Protein AF-A0A2R6CGW8-F1 (afdb_monomer)

Nearest PDB structures (foldseek):
  7r1g-assembly1_CCC  TM=9.148E-01  e=4.181E-07  Escherichia coli
  2gac-assembly1_C  TM=9.174E-01  e=1.122E-06  Elizabethkingia meningoseptica
  9gaf-assembly1_A  TM=8.232E-01  e=8.083E-06  Elizabethkingia meningoseptica
  4r4y-assembly1_B  TM=9.253E-01  e=1.463E-04  Elizabethkingia miricola
  4r4y-assembly1_A  TM=7.479E-01  e=1.462E-05  Elizabethkingia miricola

Radius of gyration: 12.86 Å; Cα contacts (8 Å, |Δi|>4): 211; chains: 1; bounding box: 31×30×32 Å

Sequence (106 aa):
MQVLVHGGAGSDPDEPKPRRRVLEADPRFNAGVGSAVQSDGGIRTDAGVMTPEATGAACSMPGVEAAVEVARTVATETPHVLVAGDRAVELAETRGVATGQDLWSD

Structure (mmCIF, N/CA/C/O backbone):
data_AF-A0A2R6CGW8-F1
#
_entry.id   AF-A0A2R6CGW8-F1
#
loop_
_atom_site.group_PDB
_atom_site.id
_atom_site.type_symbol
_atom_site.label_atom_id
_atom_site.label_alt_id
_atom_site.label_comp_id
_atom_site.label_asym_id
_atom_site.label_entity_id
_atom_site.label_seq_id
_atom_site.pdbx_PDB_ins_code
_atom_site.Cartn_x
_atom_site.Cartn_y
_atom_site.Cartn_z
_atom_site.occupancy
_atom_site.B_iso_or_equiv
_atom_site.auth_seq_id
_atom_site.auth_comp_id
_atom_site.auth_asym_id
_atom_site.auth_atom_id
_atom_site.pdbx_PDB_model_num
ATOM 1 N N . MET A 1 1 ? 4.527 -5.380 17.161 1.00 33.25 1 MET A N 1
ATOM 2 C CA . MET A 1 1 ? 4.638 -5.248 15.695 1.00 33.25 1 MET A CA 1
ATOM 3 C C . MET A 1 1 ? 4.551 -6.645 15.105 1.00 33.25 1 MET A C 1
ATOM 5 O O . MET A 1 1 ? 5.505 -7.402 15.210 1.00 33.25 1 MET A O 1
ATOM 9 N N . GLN A 1 2 ? 3.370 -7.035 14.629 1.00 28.23 2 GLN A N 1
ATOM 10 C CA . GLN A 1 2 ? 3.183 -8.278 13.880 1.00 28.23 2 GLN A CA 1
ATOM 11 C C . GLN A 1 2 ? 3.299 -7.894 12.404 1.00 28.23 2 GLN A C 1
ATOM 13 O O . GLN A 1 2 ? 2.382 -7.286 11.866 1.00 28.23 2 GLN A O 1
ATOM 18 N N . VAL A 1 3 ? 4.458 -8.141 11.793 1.00 34.38 3 VAL A N 1
ATOM 19 C CA . VAL A 1 3 ? 4.633 -7.980 10.343 1.00 34.38 3 VAL A CA 1
ATOM 20 C C . VAL A 1 3 ? 4.223 -9.304 9.716 1.00 34.38 3 VAL A C 1
ATOM 22 O O . VAL A 1 3 ? 4.912 -10.308 9.896 1.00 34.38 3 VAL A O 1
ATOM 25 N N . LEU A 1 4 ? 3.079 -9.327 9.037 1.00 38.41 4 LEU A N 1
ATOM 26 C CA . LEU A 1 4 ? 2.635 -10.481 8.263 1.00 38.41 4 LEU A CA 1
ATOM 27 C C . LEU A 1 4 ? 3.058 -10.270 6.808 1.00 38.41 4 LEU A C 1
ATOM 29 O O . LEU A 1 4 ? 2.517 -9.439 6.092 1.00 38.41 4 LEU A O 1
ATOM 33 N N . VAL A 1 5 ? 4.097 -11.004 6.405 1.00 44.50 5 VAL A N 1
ATOM 34 C CA . VAL A 1 5 ? 4.646 -10.990 5.046 1.00 44.50 5 VAL A CA 1
ATOM 35 C C . VAL A 1 5 ? 3.939 -12.076 4.235 1.00 44.50 5 VAL A C 1
ATOM 37 O O . VAL A 1 5 ? 4.209 -13.263 4.422 1.00 44.50 5 VAL A O 1
ATOM 40 N N . HIS A 1 6 ? 3.060 -11.700 3.305 1.00 45.97 6 HIS A N 1
ATOM 41 C CA . HIS A 1 6 ? 2.656 -12.607 2.229 1.00 45.97 6 HIS A CA 1
ATOM 42 C C . HIS A 1 6 ? 3.776 -12.641 1.175 1.00 45.97 6 HIS A C 1
ATOM 44 O O . HIS A 1 6 ? 3.802 -11.869 0.223 1.00 45.97 6 HIS A O 1
ATOM 50 N N . GLY A 1 7 ? 4.738 -13.543 1.364 1.00 46.03 7 GLY A N 1
ATOM 51 C CA . GLY A 1 7 ? 5.700 -13.906 0.329 1.00 46.03 7 GLY A CA 1
ATOM 52 C C . GLY A 1 7 ? 5.157 -15.075 -0.486 1.00 46.03 7 GLY A C 1
ATOM 53 O O . GLY A 1 7 ? 5.213 -16.218 -0.037 1.00 46.03 7 GLY A O 1
ATOM 54 N N . GLY A 1 8 ? 4.628 -14.815 -1.682 1.00 50.75 8 GLY A N 1
ATOM 55 C CA . GLY A 1 8 ? 4.404 -15.861 -2.679 1.00 50.75 8 GLY A CA 1
ATOM 56 C C . GLY A 1 8 ? 5.747 -16.358 -3.212 1.00 50.75 8 GLY A C 1
ATOM 57 O O . GLY A 1 8 ? 6.237 -15.853 -4.213 1.00 50.75 8 GLY A O 1
ATOM 58 N N . ALA A 1 9 ? 6.379 -17.311 -2.529 1.00 44.75 9 ALA A N 1
ATOM 59 C CA . ALA A 1 9 ? 7.591 -17.941 -3.037 1.00 44.75 9 ALA A CA 1
ATOM 60 C C . ALA A 1 9 ? 7.249 -18.831 -4.249 1.00 44.75 9 ALA A C 1
ATOM 62 O O . ALA A 1 9 ? 6.534 -19.821 -4.096 1.00 44.75 9 ALA A O 1
ATOM 63 N N . GLY A 1 10 ? 7.788 -18.504 -5.431 1.00 53.44 10 GLY A N 1
ATOM 64 C CA . GLY A 1 10 ? 8.061 -19.505 -6.474 1.00 53.44 10 GLY A CA 1
ATOM 65 C C . GLY A 1 10 ? 7.364 -19.386 -7.836 1.00 53.44 10 GLY A C 1
ATOM 66 O O . GLY A 1 10 ? 7.552 -20.291 -8.644 1.00 53.44 10 GLY A O 1
ATOM 67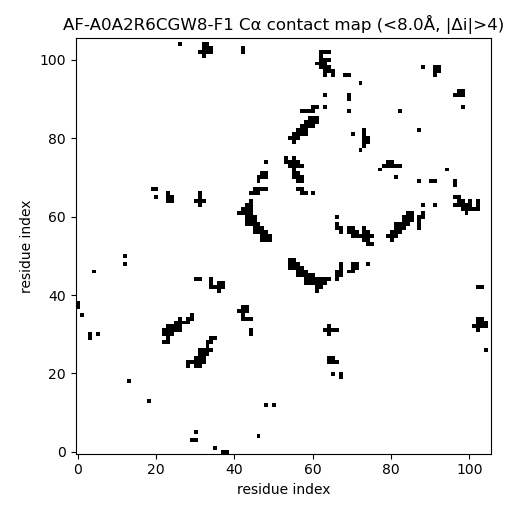 N N . SER A 1 11 ? 6.608 -18.328 -8.136 1.00 57.31 11 SER A N 1
ATOM 68 C CA . SER A 1 11 ? 6.048 -18.091 -9.482 1.00 57.31 11 SER A CA 1
ATOM 69 C C . SER A 1 11 ? 6.256 -16.647 -9.933 1.00 57.31 11 SER A C 1
ATOM 71 O O . SER A 1 11 ? 6.632 -15.801 -9.119 1.00 57.31 11 SER A O 1
ATOM 73 N N . ASP A 1 12 ? 6.038 -16.378 -11.226 1.00 61.97 12 ASP A N 1
ATOM 74 C CA . ASP A 1 12 ? 6.023 -15.010 -11.745 1.00 61.97 12 ASP A CA 1
ATOM 75 C C . ASP A 1 12 ? 5.111 -14.149 -10.845 1.00 61.97 12 ASP A C 1
ATOM 77 O O . ASP A 1 12 ? 4.003 -14.592 -10.515 1.00 61.97 12 ASP A O 1
ATOM 81 N N . PRO A 1 13 ? 5.569 -12.960 -10.414 1.00 60.50 13 PRO A N 1
ATOM 82 C CA . PRO A 1 13 ? 4.751 -11.910 -9.824 1.00 60.50 13 PRO A CA 1
ATOM 83 C C . PRO A 1 13 ? 3.292 -11.867 -10.286 1.00 60.50 13 PRO A C 1
ATOM 85 O O . PRO A 1 13 ? 2.372 -11.716 -9.478 1.00 60.50 13 PRO A O 1
ATOM 88 N N . ASP A 1 14 ? 3.095 -11.989 -11.590 1.00 62.75 14 ASP A N 1
ATOM 89 C CA . ASP A 1 14 ? 1.818 -11.787 -12.241 1.00 62.75 14 ASP A CA 1
ATOM 90 C C . ASP A 1 14 ? 1.024 -13.097 -12.392 1.00 62.75 14 ASP A C 1
ATOM 92 O O . ASP A 1 14 ? -0.085 -13.062 -12.926 1.00 62.75 14 ASP A O 1
ATOM 96 N N . GLU A 1 15 ? 1.518 -14.243 -11.900 1.00 60.28 15 GLU A N 1
ATOM 97 C CA . GLU A 1 15 ? 0.849 -15.541 -12.027 1.00 60.28 15 GLU A CA 1
ATOM 98 C C . GLU A 1 15 ? 0.327 -16.151 -10.707 1.00 60.28 15 GLU A C 1
ATOM 100 O O . GLU A 1 15 ? 1.075 -16.343 -9.741 1.00 60.28 15 GLU A O 1
ATOM 105 N N . PRO A 1 16 ? -0.956 -16.577 -10.684 1.00 60.31 16 PRO A N 1
ATOM 106 C CA . PRO A 1 16 ? -2.017 -16.254 -11.647 1.00 60.31 16 PRO A CA 1
ATOM 107 C C . PRO A 1 16 ? -2.496 -14.796 -11.496 1.00 60.31 16 PRO A C 1
ATOM 109 O O . PRO A 1 16 ? -2.663 -14.313 -10.376 1.00 60.31 16 PRO A O 1
ATOM 112 N N . LYS A 1 17 ? -2.817 -14.106 -12.601 1.00 55.31 17 LYS A N 1
ATOM 113 C CA . LYS A 1 17 ? -3.551 -12.823 -12.555 1.00 55.31 17 LYS A CA 1
ATOM 114 C C . LYS A 1 17 ? -4.956 -13.105 -11.991 1.00 55.31 17 LYS A C 1
ATOM 116 O O . LYS A 1 17 ? -5.604 -13.989 -12.552 1.00 55.31 17 LYS A O 1
ATOM 121 N N . PRO A 1 18 ? -5.487 -12.434 -10.943 1.00 63.97 18 PRO A N 1
ATOM 122 C CA . PRO A 1 18 ? -4.992 -11.314 -10.138 1.00 63.97 18 PRO A CA 1
ATOM 123 C C . PRO A 1 18 ? -4.744 -11.726 -8.665 1.00 63.97 18 PRO A C 1
ATOM 125 O O . PRO A 1 18 ? -5.257 -11.097 -7.741 1.00 63.97 18 PRO A O 1
ATOM 128 N N . ARG A 1 19 ? -3.999 -12.814 -8.420 1.00 68.81 19 ARG A N 1
ATOM 129 C CA . ARG A 1 19 ? -3.868 -13.469 -7.100 1.00 68.81 19 ARG A CA 1
ATOM 130 C C . ARG A 1 19 ? -3.553 -12.510 -5.957 1.00 68.81 19 ARG A C 1
ATOM 132 O O . ARG A 1 19 ? -4.098 -12.674 -4.874 1.00 68.81 19 ARG A O 1
ATOM 139 N N . ARG A 1 20 ? -2.686 -11.528 -6.192 1.00 73.38 20 ARG A N 1
ATOM 140 C CA . ARG A 1 20 ? -2.270 -10.562 -5.168 1.00 73.38 20 ARG A CA 1
ATOM 141 C C . ARG A 1 20 ? -3.441 -9.706 -4.694 1.00 73.38 20 ARG A C 1
ATOM 143 O O . ARG A 1 20 ? -3.727 -9.672 -3.507 1.00 73.38 20 ARG A O 1
ATOM 150 N N . ARG A 1 21 ? -4.198 -9.162 -5.649 1.00 81.19 21 ARG A N 1
ATOM 151 C CA . ARG A 1 21 ? -5.411 -8.389 -5.384 1.00 81.19 21 ARG A CA 1
ATOM 152 C C . ARG A 1 21 ? -6.507 -9.225 -4.726 1.00 81.1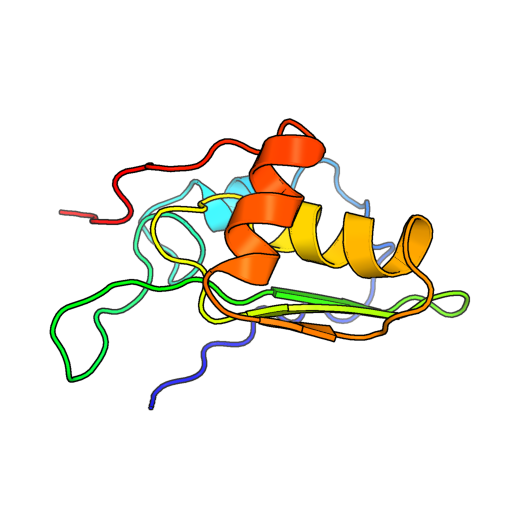9 21 ARG A C 1
ATOM 154 O O . ARG A 1 21 ? -7.256 -8.706 -3.917 1.00 81.19 21 ARG A O 1
ATOM 161 N N . VAL A 1 22 ? -6.592 -10.520 -5.044 1.00 85.56 22 VAL A N 1
ATOM 162 C CA . VAL A 1 22 ? -7.532 -11.434 -4.369 1.00 85.56 22 VAL A CA 1
ATOM 163 C C . VAL A 1 22 ? -7.211 -11.557 -2.881 1.00 85.56 22 VAL A C 1
ATOM 165 O O . VAL A 1 22 ? -8.133 -11.603 -2.081 1.00 85.56 22 VAL A O 1
ATOM 168 N N . LEU A 1 23 ? -5.929 -11.611 -2.511 1.00 88.38 23 LEU A N 1
ATOM 169 C CA . LEU A 1 23 ? -5.529 -11.714 -1.107 1.00 88.38 23 LEU A CA 1
ATOM 170 C C . LEU A 1 23 ? -5.692 -10.388 -0.357 1.00 88.38 23 LEU A C 1
ATOM 172 O O . LEU A 1 23 ? -6.083 -10.421 0.798 1.00 88.38 23 LEU A O 1
ATOM 176 N N . GLU A 1 24 ? -5.412 -9.253 -1.003 1.00 91.38 24 GLU A N 1
ATOM 177 C CA . GLU A 1 24 ? -5.568 -7.918 -0.400 1.00 91.38 24 GLU A CA 1
ATOM 178 C C . GLU A 1 24 ? -7.036 -7.473 -0.266 1.00 91.38 24 GLU A C 1
ATOM 180 O O . GLU A 1 24 ? -7.358 -6.663 0.596 1.00 91.38 24 GLU A O 1
ATOM 185 N N . ALA A 1 25 ? -7.933 -7.988 -1.110 1.00 91.94 25 ALA A N 1
ATOM 186 C CA . ALA A 1 25 ? -9.358 -7.653 -1.067 1.00 91.94 25 ALA A CA 1
ATOM 187 C C . ALA A 1 25 ? -10.198 -8.629 -0.222 1.00 91.94 25 ALA A C 1
ATOM 189 O O . ALA A 1 25 ? -11.382 -8.383 0.009 1.00 91.94 25 ALA A O 1
ATOM 190 N N . ASP A 1 26 ? -9.639 -9.771 0.185 1.00 91.88 26 ASP A N 1
ATOM 191 C CA . ASP A 1 26 ? -10.365 -10.788 0.942 1.00 91.88 26 ASP A CA 1
ATOM 192 C C . ASP A 1 26 ? -10.113 -10.611 2.450 1.00 91.88 26 ASP A C 1
ATOM 194 O O . ASP A 1 26 ? -9.024 -10.947 2.923 1.00 91.88 26 ASP A O 1
ATOM 198 N N . PRO A 1 27 ? -11.125 -10.167 3.226 1.00 93.50 27 PRO A N 1
ATOM 199 C CA . PRO A 1 27 ? -10.978 -9.791 4.637 1.00 93.50 27 PRO A CA 1
ATOM 200 C C . PRO A 1 27 ? -10.546 -10.943 5.551 1.00 93.50 27 PRO A C 1
ATOM 202 O O . PRO A 1 27 ? -10.230 -10.737 6.720 1.00 93.50 27 PRO A O 1
ATOM 205 N N . ARG A 1 28 ? -10.545 -12.184 5.050 1.00 92.00 28 ARG A N 1
ATOM 206 C CA . ARG A 1 28 ? -10.052 -13.351 5.792 1.00 92.00 28 ARG A CA 1
ATOM 207 C C . ARG A 1 28 ? -8.530 -13.364 5.919 1.00 92.00 28 ARG A C 1
ATOM 209 O O . ARG A 1 28 ? -8.003 -14.147 6.714 1.00 92.00 28 ARG A O 1
ATOM 216 N N . PHE A 1 29 ? -7.823 -12.565 5.123 1.00 90.69 29 PHE A N 1
ATOM 217 C CA . PHE A 1 29 ? -6.373 -12.451 5.168 1.00 90.69 29 PHE A CA 1
ATOM 218 C C . PHE A 1 29 ? -5.944 -11.156 5.849 1.00 90.69 29 PHE A C 1
ATOM 220 O O . PHE A 1 29 ? -6.596 -10.126 5.762 1.00 90.69 29 PHE A O 1
ATOM 227 N N . ASN A 1 30 ? -4.781 -11.200 6.498 1.00 92.50 30 ASN A N 1
ATOM 228 C CA . ASN A 1 30 ? -4.136 -9.996 7.007 1.00 92.50 30 ASN A CA 1
ATOM 229 C C . ASN A 1 30 ? -3.305 -9.337 5.893 1.00 92.50 30 ASN A C 1
ATOM 231 O O . ASN A 1 30 ? -2.074 -9.411 5.906 1.00 92.50 30 ASN A O 1
ATOM 235 N N . ALA A 1 31 ? -3.987 -8.761 4.909 1.00 91.50 31 ALA A N 1
ATOM 236 C CA . ALA A 1 31 ? -3.419 -7.960 3.829 1.00 91.50 31 ALA A CA 1
ATOM 237 C C . ALA A 1 31 ? -4.525 -7.070 3.252 1.00 91.50 31 ALA A C 1
ATOM 239 O O . ALA A 1 31 ? -5.626 -7.561 3.054 1.00 91.50 31 ALA A O 1
ATOM 240 N N . GLY A 1 32 ? -4.240 -5.800 2.953 1.00 93.75 32 GLY A N 1
ATOM 241 C CA . GLY A 1 32 ? -5.264 -4.875 2.460 1.00 93.75 32 GLY A CA 1
ATOM 242 C C . GLY A 1 32 ? -6.423 -4.718 3.455 1.00 93.75 32 GLY A C 1
ATOM 243 O O . GLY A 1 32 ? -6.210 -4.274 4.586 1.00 93.75 32 GLY A O 1
ATOM 244 N N . VAL A 1 33 ? -7.641 -5.070 3.042 1.00 94.44 33 VAL A N 1
ATOM 245 C CA . VAL A 1 33 ? -8.809 -5.142 3.938 1.00 94.44 33 VAL A CA 1
ATOM 246 C C . VAL A 1 33 ? -8.673 -6.356 4.863 1.00 94.44 33 VAL A C 1
ATOM 248 O O . VAL A 1 33 ? -8.346 -7.449 4.418 1.00 94.44 33 VAL A O 1
ATOM 251 N N . GLY A 1 34 ? -8.942 -6.182 6.160 1.00 93.12 34 GLY A N 1
ATOM 252 C CA . GLY A 1 34 ? -8.703 -7.216 7.178 1.00 93.12 34 GLY A CA 1
ATOM 253 C C . GLY A 1 34 ? -7.276 -7.201 7.735 1.00 93.12 34 GLY A C 1
ATOM 254 O O . GLY A 1 34 ? -6.890 -8.068 8.527 1.00 93.12 34 GLY A O 1
ATOM 255 N N . SER A 1 35 ? -6.472 -6.197 7.360 1.00 94.81 35 SER A N 1
ATOM 256 C CA . SER A 1 35 ? -5.152 -6.008 7.945 1.00 94.81 35 SER A CA 1
ATOM 257 C C . SER A 1 35 ? -5.211 -5.759 9.456 1.00 94.81 35 SER A C 1
ATOM 259 O O . SER A 1 35 ? -6.098 -5.088 9.980 1.00 94.81 35 SER A O 1
ATOM 261 N N . ALA A 1 36 ? -4.226 -6.295 10.176 1.00 94.31 36 ALA A N 1
ATOM 262 C CA . ALA A 1 36 ? -4.193 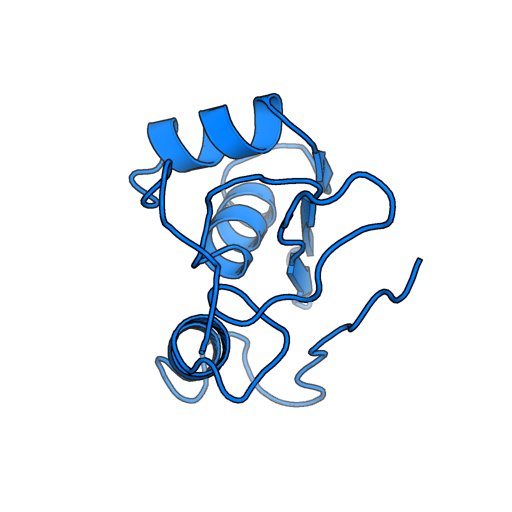-6.220 11.628 1.00 94.31 36 ALA A CA 1
ATOM 263 C C . ALA A 1 36 ? -4.065 -4.779 12.139 1.00 94.31 36 ALA A C 1
ATOM 265 O O . ALA A 1 36 ? -3.232 -3.993 11.681 1.00 94.31 36 ALA A O 1
ATOM 266 N N . VAL A 1 37 ? -4.831 -4.492 13.187 1.00 95.44 37 VAL A N 1
ATOM 267 C CA . VAL A 1 37 ? -4.784 -3.228 13.919 1.00 95.44 37 VAL A CA 1
ATOM 268 C C . VAL A 1 37 ? -3.451 -3.098 14.655 1.00 95.44 37 VAL A C 1
ATOM 270 O O . VAL A 1 37 ? -3.004 -4.005 15.365 1.00 95.44 37 VAL A O 1
ATOM 273 N N . GLN A 1 38 ? -2.802 -1.953 14.492 1.00 94.56 38 GLN A N 1
ATOM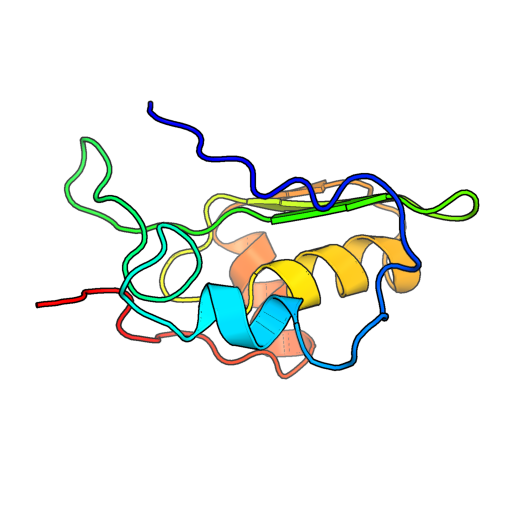 274 C CA . GLN A 1 38 ? -1.528 -1.638 15.125 1.00 94.56 38 GLN A CA 1
ATOM 275 C C . GLN A 1 38 ? -1.741 -1.079 16.540 1.00 94.56 38 GLN A C 1
ATOM 277 O O . GLN A 1 38 ? -2.857 -0.804 16.969 1.00 94.56 38 GLN A O 1
ATOM 282 N N . SER A 1 39 ? -0.661 -0.934 17.314 1.00 95.19 39 SER A N 1
ATOM 283 C CA . SER A 1 39 ? -0.739 -0.552 18.737 1.00 95.19 39 SER A CA 1
ATOM 284 C C . SER A 1 39 ? -1.348 0.829 18.996 1.00 95.19 39 SER A C 1
ATOM 286 O O . SER A 1 39 ? -1.744 1.118 20.119 1.00 95.19 39 SER A O 1
ATOM 288 N N . ASP A 1 40 ? -1.385 1.682 17.978 1.00 94.94 40 ASP A N 1
ATOM 289 C CA . ASP A 1 40 ? -2.001 3.007 17.986 1.00 94.94 40 ASP A CA 1
ATOM 290 C C . ASP A 1 40 ? -3.461 2.999 17.497 1.00 94.94 40 ASP A C 1
ATOM 292 O O . ASP A 1 40 ? -4.063 4.058 17.354 1.00 94.94 40 ASP A O 1
ATOM 296 N N . GLY A 1 41 ? -4.040 1.820 17.247 1.00 95.00 41 GLY A N 1
ATOM 297 C CA . GLY A 1 41 ? -5.423 1.660 16.793 1.00 95.00 41 GLY A CA 1
ATOM 298 C C . GLY A 1 41 ? -5.628 1.873 15.291 1.00 95.00 41 GLY A C 1
ATOM 299 O O . GLY A 1 41 ? -6.753 1.746 14.818 1.00 95.00 41 GLY A O 1
ATOM 300 N N . GLY A 1 42 ? -4.569 2.185 14.538 1.00 94.38 42 GLY A N 1
ATOM 301 C CA . GLY A 1 42 ? -4.627 2.351 13.087 1.00 94.38 42 GLY A CA 1
ATOM 302 C C . GLY A 1 42 ? -4.364 1.052 12.326 1.00 94.38 42 GLY A C 1
ATOM 303 O O . GLY A 1 42 ? -3.694 0.150 12.829 1.00 94.38 42 GLY A O 1
ATOM 304 N N . ILE A 1 43 ? -4.847 0.988 11.086 1.00 96.50 43 ILE A N 1
ATOM 305 C CA . ILE A 1 43 ? -4.462 -0.035 10.109 1.00 96.50 43 ILE A CA 1
ATOM 306 C C . ILE A 1 43 ? -3.597 0.645 9.048 1.00 96.50 43 ILE A C 1
ATOM 308 O O . ILE A 1 43 ? -3.984 1.669 8.479 1.00 96.50 43 ILE A O 1
ATOM 312 N N . ARG A 1 44 ? -2.415 0.083 8.793 1.00 97.25 44 ARG A N 1
ATOM 313 C CA . ARG A 1 44 ? -1.528 0.491 7.701 1.00 97.25 44 ARG A CA 1
ATOM 314 C C . ARG A 1 44 ? -1.045 -0.747 6.967 1.00 97.25 44 ARG A C 1
ATOM 316 O O . ARG A 1 44 ? -0.719 -1.749 7.604 1.00 97.25 44 ARG A O 1
ATOM 323 N N . THR A 1 45 ? -0.987 -0.652 5.648 1.00 96.56 45 THR A N 1
ATOM 324 C CA . THR A 1 45 ? -0.582 -1.751 4.778 1.00 96.56 45 THR A CA 1
ATOM 325 C C . THR A 1 45 ? 0.863 -1.600 4.326 1.00 96.56 45 THR A C 1
ATOM 327 O O . THR A 1 45 ? 1.380 -0.490 4.146 1.00 96.56 45 THR A O 1
ATOM 330 N N . ASP A 1 46 ? 1.495 -2.757 4.145 1.00 96.19 46 ASP A N 1
ATOM 331 C CA . ASP A 1 46 ? 2.861 -2.916 3.670 1.00 96.19 46 ASP A CA 1
ATOM 332 C C . ASP A 1 46 ? 2.867 -3.960 2.551 1.00 96.19 46 ASP A C 1
ATOM 334 O O . ASP A 1 46 ? 2.206 -4.995 2.658 1.00 96.19 46 ASP A O 1
ATOM 338 N N . ALA A 1 47 ? 3.654 -3.733 1.504 1.00 94.06 47 ALA A N 1
ATOM 339 C CA . ALA A 1 47 ? 3.911 -4.738 0.482 1.00 94.06 47 ALA A CA 1
ATOM 340 C C . ALA A 1 47 ? 5.305 -4.588 -0.126 1.00 94.06 47 ALA A C 1
ATOM 342 O O . ALA A 1 47 ? 5.904 -3.511 -0.136 1.00 94.06 47 ALA A O 1
ATOM 343 N N . GLY A 1 48 ? 5.808 -5.693 -0.673 1.00 92.88 48 GLY A N 1
ATOM 344 C CA . GLY A 1 48 ? 7.061 -5.744 -1.410 1.00 92.88 48 GLY A CA 1
ATOM 345 C C . GLY A 1 48 ? 6.960 -6.690 -2.599 1.00 92.88 48 GLY A C 1
ATOM 346 O O . GLY A 1 48 ? 6.289 -7.720 -2.535 1.00 92.88 48 GLY A O 1
ATOM 347 N N . VAL A 1 49 ? 7.651 -6.344 -3.680 1.00 88.06 49 VAL A N 1
ATOM 348 C CA . VAL A 1 49 ? 7.828 -7.180 -4.866 1.00 88.06 49 VAL A CA 1
ATOM 349 C C . VAL A 1 49 ? 9.315 -7.326 -5.162 1.00 88.06 49 VAL A C 1
ATOM 351 O O . VAL A 1 49 ? 10.090 -6.379 -5.024 1.00 88.06 49 VAL A O 1
ATOM 354 N N . MET A 1 50 ? 9.714 -8.525 -5.570 1.00 88.44 50 MET A N 1
ATOM 355 C CA . MET A 1 50 ? 11.082 -8.842 -5.958 1.00 88.44 50 MET A CA 1
ATOM 356 C C . MET A 1 50 ? 11.034 -9.743 -7.187 1.00 88.44 50 MET A C 1
ATOM 358 O O . MET A 1 50 ? 10.394 -10.794 -7.164 1.00 88.44 50 MET A O 1
ATOM 362 N N . THR A 1 51 ? 11.696 -9.314 -8.253 1.00 82.75 51 THR A N 1
ATOM 363 C CA . THR A 1 51 ? 11.944 -10.083 -9.476 1.00 82.75 51 THR A CA 1
ATOM 364 C C . THR A 1 51 ? 13.457 -10.142 -9.710 1.00 82.75 51 THR A C 1
ATOM 366 O O . THR A 1 51 ? 14.205 -9.435 -9.028 1.00 82.75 51 THR A O 1
ATOM 369 N N . PRO A 1 52 ? 13.950 -10.969 -10.647 1.00 84.62 52 PRO A N 1
ATOM 370 C CA . PRO A 1 52 ? 15.364 -10.936 -11.021 1.00 84.62 52 PRO A CA 1
ATOM 371 C C . PRO A 1 52 ? 15.840 -9.558 -11.523 1.00 84.62 52 PRO A C 1
ATOM 373 O O . PRO A 1 52 ? 17.015 -9.230 -11.381 1.00 84.62 52 PRO A O 1
ATOM 376 N N . GLU A 1 53 ? 14.942 -8.752 -12.094 1.00 88.06 53 GLU A N 1
ATOM 377 C CA . GLU A 1 53 ? 15.241 -7.459 -12.719 1.00 88.06 53 GLU A CA 1
ATOM 378 C C . GLU A 1 53 ? 15.027 -6.259 -11.788 1.00 88.06 53 GLU A C 1
ATOM 380 O O . GLU A 1 53 ? 15.713 -5.248 -11.943 1.00 88.06 53 GLU A O 1
ATOM 385 N N . ALA A 1 54 ? 14.074 -6.330 -10.851 1.00 89.69 54 ALA A N 1
ATOM 386 C CA . ALA A 1 54 ? 13.677 -5.182 -10.038 1.00 89.69 54 ALA A CA 1
ATOM 387 C C . ALA A 1 54 ? 13.204 -5.566 -8.629 1.00 89.69 54 ALA A C 1
ATOM 389 O O . ALA A 1 54 ? 12.753 -6.678 -8.356 1.00 89.69 54 ALA A O 1
ATOM 390 N N . THR A 1 55 ? 13.281 -4.613 -7.703 1.00 94.38 55 THR A N 1
ATOM 391 C CA . THR A 1 55 ? 12.726 -4.735 -6.350 1.00 94.38 55 THR A CA 1
ATOM 392 C C . THR A 1 55 ? 12.053 -3.427 -5.970 1.00 94.38 55 THR A C 1
ATOM 394 O O . THR A 1 55 ? 12.594 -2.358 -6.245 1.00 94.38 55 THR A O 1
ATOM 397 N N . GLY A 1 56 ? 10.894 -3.511 -5.324 1.00 96.19 56 GLY A N 1
ATOM 398 C CA . GLY A 1 56 ? 10.163 -2.346 -4.837 1.00 96.19 56 GLY A CA 1
ATOM 399 C C . GLY A 1 56 ? 9.309 -2.678 -3.626 1.00 96.19 56 GLY A C 1
ATOM 400 O O . GLY A 1 56 ? 8.834 -3.803 -3.476 1.00 96.19 56 GLY A O 1
ATOM 401 N N . ALA A 1 57 ? 9.128 -1.700 -2.750 1.00 97.25 57 ALA A N 1
ATOM 402 C CA . ALA A 1 57 ? 8.363 -1.831 -1.524 1.00 97.25 57 ALA A CA 1
ATOM 403 C C . ALA A 1 57 ? 7.661 -0.519 -1.168 1.00 97.25 57 ALA A C 1
ATOM 405 O O . ALA A 1 57 ? 8.179 0.575 -1.401 1.00 97.25 57 ALA A O 1
ATOM 406 N N . ALA A 1 58 ? 6.491 -0.645 -0.558 1.00 97.62 58 ALA A N 1
ATOM 407 C CA . ALA A 1 58 ? 5.734 0.462 -0.002 1.00 97.62 58 ALA A CA 1
ATOM 408 C C . ALA A 1 58 ? 5.224 0.057 1.383 1.00 97.62 58 ALA A C 1
ATOM 410 O O . ALA A 1 58 ? 4.756 -1.070 1.552 1.00 97.62 58 ALA A O 1
ATOM 411 N N . CYS A 1 59 ? 5.350 0.929 2.382 1.00 97.56 59 CYS A N 1
ATOM 412 C CA . CYS A 1 59 ? 4.966 0.591 3.752 1.00 97.56 59 CYS A CA 1
ATOM 413 C C . CYS A 1 59 ? 4.344 1.752 4.528 1.00 97.56 59 CYS A C 1
ATOM 415 O O . CYS A 1 59 ? 4.4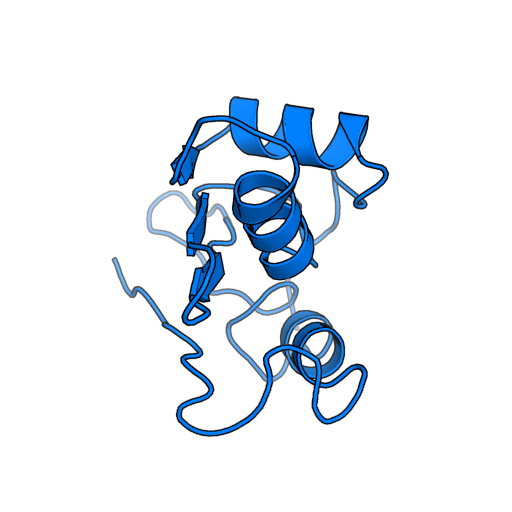54 2.919 4.157 1.00 97.56 59 CYS A O 1
ATOM 417 N N . SER A 1 60 ? 3.710 1.424 5.650 1.00 97.25 60 SER A N 1
ATOM 418 C CA . SER A 1 60 ? 3.033 2.344 6.559 1.00 97.25 60 SER A CA 1
ATOM 419 C C . SER A 1 60 ? 1.954 3.182 5.869 1.00 97.25 60 SER A C 1
ATOM 421 O O . SER A 1 60 ? 1.790 4.352 6.202 1.00 97.25 60 SER A O 1
ATOM 423 N N . MET A 1 61 ? 1.217 2.591 4.923 1.00 97.88 61 MET A N 1
ATOM 424 C CA . MET A 1 61 ? 0.182 3.282 4.151 1.00 97.88 61 MET A CA 1
ATOM 425 C C . MET A 1 61 ? -1.203 3.130 4.800 1.00 97.88 61 MET A C 1
ATOM 427 O O . MET A 1 61 ? -1.788 2.047 4.730 1.00 97.88 61 MET A O 1
ATOM 431 N N . PRO A 1 62 ? -1.766 4.169 5.439 1.00 97.31 62 PRO A N 1
ATOM 432 C CA . PRO A 1 62 ? -3.167 4.142 5.845 1.00 97.31 62 PRO A CA 1
ATOM 433 C C . PRO A 1 62 ? -4.097 4.200 4.624 1.00 97.31 62 PRO A C 1
ATOM 435 O O . PRO A 1 62 ? -3.850 4.943 3.677 1.00 97.31 62 PRO A O 1
ATOM 438 N N . GLY A 1 63 ? -5.194 3.441 4.665 1.00 97.38 63 GLY A N 1
ATOM 439 C CA . GLY A 1 63 ? -6.276 3.527 3.676 1.00 97.38 63 GLY A CA 1
ATOM 440 C C . GLY A 1 63 ? -5.914 3.094 2.251 1.00 97.38 63 GLY A C 1
ATOM 441 O O . GLY A 1 63 ? -6.608 3.486 1.315 1.00 97.38 63 GLY A O 1
ATOM 442 N N . VAL A 1 64 ? -4.845 2.313 2.070 1.00 97.81 64 VAL A N 1
ATOM 443 C CA . VAL A 1 64 ? -4.441 1.738 0.777 1.00 97.81 64 VAL A CA 1
ATOM 444 C C . VAL A 1 64 ? -4.646 0.225 0.819 1.00 97.81 64 VAL A C 1
ATOM 446 O O . VAL A 1 64 ? -3.880 -0.478 1.471 1.00 97.81 64 VAL A O 1
ATOM 449 N N . GLU A 1 65 ? -5.666 -0.283 0.125 1.00 96.12 65 GLU A N 1
ATOM 450 C CA . GLU A 1 65 ? -5.941 -1.730 0.040 1.00 96.12 65 GLU A CA 1
ATOM 451 C C . GLU A 1 65 ? -4.878 -2.447 -0.807 1.00 96.12 65 GLU A C 1
ATOM 453 O O . GLU A 1 65 ? -4.235 -3.389 -0.351 1.00 96.12 65 GLU A O 1
ATOM 458 N N . ALA A 1 66 ? -4.663 -1.963 -2.035 1.00 94.75 66 ALA A N 1
ATOM 459 C CA . ALA A 1 66 ? -3.816 -2.607 -3.037 1.00 94.75 66 ALA A CA 1
ATOM 460 C C . ALA A 1 66 ? -2.330 -2.232 -2.876 1.00 94.75 66 ALA A C 1
ATOM 462 O O . ALA A 1 66 ? -1.712 -1.639 -3.768 1.00 94.75 66 ALA A O 1
ATOM 463 N N . ALA A 1 67 ? -1.753 -2.530 -1.711 1.00 95.38 67 ALA A N 1
ATOM 464 C CA . ALA A 1 67 ? -0.386 -2.151 -1.355 1.00 95.38 67 ALA A CA 1
ATOM 465 C C . ALA A 1 67 ? 0.666 -2.703 -2.337 1.00 95.38 67 ALA A C 1
ATOM 467 O O . ALA A 1 67 ? 1.654 -2.023 -2.639 1.00 95.38 67 ALA A O 1
ATOM 468 N N . VAL A 1 68 ? 0.454 -3.901 -2.889 1.00 92.88 68 VAL A N 1
ATOM 469 C CA . VAL A 1 68 ? 1.361 -4.533 -3.860 1.00 92.88 68 VAL A CA 1
ATOM 470 C C . VAL A 1 68 ? 1.489 -3.742 -5.164 1.00 92.88 68 VAL A C 1
ATOM 472 O O . VAL A 1 68 ? 2.565 -3.731 -5.764 1.00 92.88 68 VAL A O 1
ATOM 475 N N . GLU A 1 69 ? 0.438 -3.037 -5.590 1.00 93.06 69 GLU A N 1
ATOM 476 C CA . GLU A 1 69 ? 0.467 -2.195 -6.793 1.00 93.06 69 GLU A CA 1
ATOM 477 C C . GLU A 1 69 ? 1.340 -0.955 -6.566 1.00 93.06 69 GLU A C 1
ATOM 479 O O . GLU A 1 69 ? 2.089 -0.528 -7.453 1.00 93.06 69 GLU A O 1
ATOM 484 N N . VAL A 1 70 ? 1.338 -0.425 -5.338 1.00 96.38 70 VAL A N 1
ATOM 485 C CA . VAL A 1 70 ? 2.250 0.655 -4.942 1.00 96.38 70 VAL A CA 1
ATOM 486 C C . VAL A 1 70 ? 3.691 0.143 -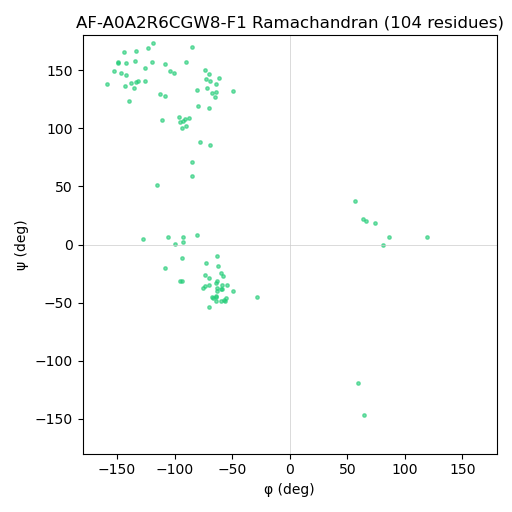4.914 1.00 96.38 70 VAL A C 1
ATOM 488 O O . VAL A 1 70 ? 4.578 0.774 -5.486 1.00 96.38 70 VAL A O 1
ATOM 491 N N . ALA A 1 71 ? 3.940 -1.038 -4.343 1.00 95.50 71 ALA A N 1
ATOM 492 C CA . ALA A 1 71 ? 5.270 -1.655 -4.346 1.00 95.50 71 ALA A CA 1
ATOM 493 C C . ALA A 1 71 ? 5.796 -1.918 -5.773 1.00 95.50 71 ALA A C 1
ATOM 495 O O . ALA A 1 71 ? 6.976 -1.698 -6.054 1.00 95.50 71 ALA A O 1
ATOM 496 N N . ARG A 1 72 ? 4.919 -2.331 -6.698 1.00 92.44 72 ARG A N 1
ATOM 497 C CA . ARG A 1 72 ? 5.244 -2.503 -8.123 1.00 92.44 72 ARG A CA 1
ATOM 498 C C . ARG A 1 72 ? 5.614 -1.180 -8.781 1.00 92.44 72 ARG A C 1
ATOM 500 O O . ARG A 1 72 ? 6.639 -1.115 -9.450 1.00 92.44 72 ARG A O 1
ATOM 507 N N . THR A 1 73 ? 4.840 -0.129 -8.525 1.00 95.62 73 THR A N 1
ATOM 508 C CA . THR A 1 73 ? 5.154 1.230 -8.989 1.00 95.62 73 THR A CA 1
ATOM 509 C C . THR A 1 73 ? 6.549 1.655 -8.531 1.00 95.62 73 THR A C 1
ATOM 511 O O . THR A 1 73 ? 7.331 2.163 -9.332 1.00 95.62 73 THR A O 1
ATOM 514 N N . VAL A 1 74 ? 6.894 1.422 -7.261 1.00 97.25 74 VAL A N 1
ATOM 515 C CA . VAL A 1 74 ? 8.226 1.745 -6.728 1.00 97.25 74 VAL A CA 1
ATOM 516 C C . VAL A 1 74 ? 9.312 1.034 -7.534 1.00 97.25 74 VAL A C 1
ATOM 518 O O . VAL A 1 74 ? 10.248 1.692 -7.982 1.00 97.25 74 VAL A O 1
ATOM 521 N N . ALA A 1 75 ? 9.136 -0.267 -7.788 1.00 95.50 75 ALA A N 1
ATOM 522 C CA . ALA A 1 75 ? 10.098 -1.090 -8.521 1.00 95.50 75 ALA A CA 1
ATOM 523 C C . ALA A 1 75 ? 10.308 -0.647 -9.979 1.00 95.50 75 ALA A C 1
ATOM 525 O O . ALA A 1 75 ? 11.418 -0.766 -10.494 1.00 95.50 75 ALA A O 1
ATOM 526 N N . THR A 1 76 ? 9.251 -0.197 -10.667 1.00 95.06 76 THR A N 1
ATOM 527 C CA . THR A 1 76 ? 9.279 0.003 -12.129 1.00 95.06 76 THR A CA 1
ATOM 528 C C . THR A 1 76 ? 9.295 1.459 -12.573 1.00 95.06 76 THR A C 1
ATOM 530 O O . THR A 1 76 ? 9.658 1.739 -13.713 1.00 95.06 76 THR A O 1
ATOM 533 N N . GLU A 1 77 ? 8.889 2.392 -11.715 1.00 95.38 77 GLU A N 1
ATOM 534 C CA . GLU A 1 77 ? 8.655 3.793 -12.096 1.00 95.38 77 GLU A CA 1
ATOM 535 C C . GLU A 1 77 ? 9.395 4.802 -11.215 1.00 95.38 77 GLU A C 1
ATOM 537 O O . GLU A 1 77 ? 9.210 6.013 -11.364 1.00 95.38 77 GLU A O 1
ATOM 542 N N . THR A 1 78 ? 10.233 4.336 -10.289 1.00 95.44 78 THR A N 1
ATOM 543 C CA . THR A 1 78 ? 11.004 5.206 -9.398 1.00 95.44 78 THR A CA 1
ATOM 544 C C . THR A 1 78 ? 12.464 4.755 -9.316 1.00 95.44 78 THR A C 1
ATOM 546 O O . THR A 1 78 ? 12.763 3.590 -9.564 1.00 95.44 78 THR A O 1
ATOM 549 N N . PRO A 1 79 ? 13.403 5.644 -8.943 1.00 96.06 79 PRO A N 1
ATOM 550 C CA . PRO A 1 79 ? 14.788 5.260 -8.670 1.00 96.06 79 PRO A CA 1
ATOM 551 C C . PRO A 1 79 ? 14.977 4.659 -7.262 1.00 96.06 79 PRO A C 1
ATOM 553 O O . PRO A 1 79 ? 16.111 4.506 -6.806 1.00 96.06 79 PRO A O 1
ATOM 556 N N . HIS A 1 80 ? 13.892 4.394 -6.530 1.00 97.12 80 HIS A N 1
ATOM 557 C CA . HIS A 1 80 ? 13.916 3.963 -5.136 1.00 97.12 80 HIS A CA 1
ATOM 558 C C . HIS A 1 80 ? 13.527 2.491 -5.004 1.00 97.12 80 HIS A C 1
ATOM 560 O O . HIS A 1 80 ? 12.799 1.950 -5.824 1.00 97.12 80 HIS A O 1
ATOM 566 N N . VAL A 1 81 ? 13.985 1.856 -3.923 1.00 98.00 81 VAL A N 1
ATOM 567 C CA . VAL A 1 81 ? 13.579 0.485 -3.567 1.00 98.00 81 VAL A CA 1
ATOM 568 C C . VAL A 1 81 ? 12.405 0.489 -2.592 1.00 98.00 81 VAL A C 1
ATOM 570 O O . VAL A 1 81 ? 11.590 -0.423 -2.615 1.00 98.00 81 VAL A O 1
ATOM 573 N N . LEU A 1 82 ? 12.300 1.496 -1.724 1.00 98.25 82 LEU A N 1
ATOM 574 C CA . LEU A 1 82 ? 11.258 1.567 -0.705 1.00 98.25 82 LEU A CA 1
ATOM 575 C C . LEU A 1 82 ? 10.787 3.006 -0.507 1.00 98.25 82 LEU A C 1
ATOM 577 O O . LEU A 1 82 ? 11.608 3.917 -0.393 1.00 98.25 82 LEU A O 1
ATOM 581 N N . VAL A 1 83 ? 9.472 3.183 -0.401 1.00 98.19 83 VAL A N 1
ATOM 582 C CA . VAL A 1 83 ? 8.814 4.423 0.044 1.00 98.19 83 VAL A CA 1
ATOM 583 C C . VAL A 1 83 ? 7.878 4.118 1.214 1.00 98.19 83 VAL A C 1
ATOM 585 O O . VAL A 1 83 ? 7.384 3.000 1.337 1.00 98.19 83 VAL A O 1
ATOM 588 N N . ALA A 1 84 ? 7.645 5.091 2.096 1.00 98.12 84 ALA A N 1
ATOM 589 C CA . ALA A 1 84 ? 6.908 4.851 3.334 1.00 98.12 84 ALA A CA 1
ATOM 590 C C . ALA A 1 84 ? 5.985 6.008 3.735 1.00 98.12 84 ALA A C 1
ATOM 592 O O . ALA A 1 84 ? 6.243 7.167 3.398 1.00 98.12 84 ALA A O 1
ATOM 593 N N . GLY A 1 85 ? 4.962 5.682 4.525 1.00 97.31 85 GLY A N 1
ATOM 594 C CA . GLY A 1 85 ? 4.082 6.640 5.191 1.00 97.31 85 GLY A CA 1
ATOM 595 C C . GLY A 1 85 ? 3.259 7.468 4.210 1.00 97.31 85 GLY A C 1
ATOM 596 O O . GLY A 1 85 ? 2.922 7.011 3.119 1.00 97.31 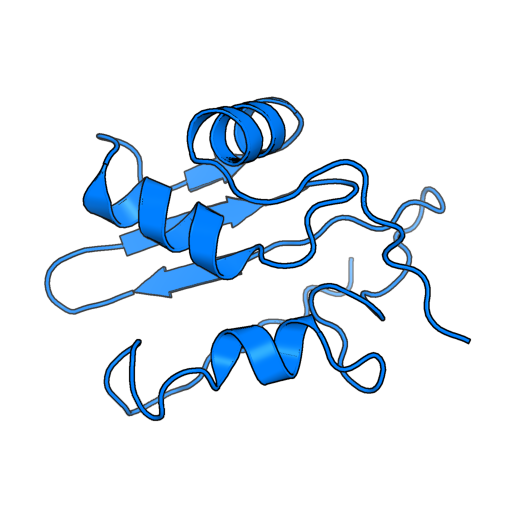85 GLY A O 1
ATOM 597 N N . ASP A 1 86 ? 2.999 8.722 4.575 1.00 97.88 86 ASP A N 1
ATOM 598 C CA . ASP A 1 86 ? 2.202 9.660 3.772 1.00 97.88 86 ASP A CA 1
ATOM 599 C C . ASP A 1 86 ? 2.731 9.807 2.338 1.00 97.88 86 ASP A C 1
ATOM 601 O O . ASP A 1 86 ? 1.956 9.895 1.393 1.00 97.88 86 ASP A O 1
ATOM 605 N N . ARG A 1 87 ? 4.055 9.737 2.137 1.00 97.94 87 ARG A N 1
ATOM 606 C CA . ARG A 1 87 ? 4.662 9.817 0.796 1.00 97.94 87 ARG A CA 1
ATOM 607 C C . ARG A 1 87 ? 4.384 8.589 -0.064 1.00 97.94 87 ARG A C 1
ATOM 609 O O . ARG A 1 87 ? 4.337 8.702 -1.285 1.00 97.94 87 ARG A O 1
ATOM 616 N N . ALA A 1 88 ? 4.197 7.424 0.552 1.00 98.25 88 ALA A N 1
ATOM 617 C CA . ALA A 1 88 ? 3.758 6.228 -0.157 1.00 98.25 88 ALA A CA 1
ATOM 618 C C . ALA A 1 88 ? 2.270 6.320 -0.543 1.00 98.25 88 ALA A C 1
ATOM 620 O O . ALA A 1 88 ? 1.905 5.902 -1.639 1.00 98.25 88 ALA A O 1
ATOM 621 N N . VAL A 1 89 ? 1.436 6.938 0.303 1.00 98.56 89 VAL A N 1
ATOM 622 C CA . VAL A 1 89 ? 0.022 7.216 -0.011 1.00 98.56 89 VAL A CA 1
ATOM 623 C C . VAL A 1 89 ? -0.099 8.231 -1.152 1.00 98.56 89 VAL A C 1
ATOM 625 O O . VAL A 1 89 ? -0.804 7.975 -2.121 1.00 98.56 89 VAL A O 1
ATOM 628 N N . GLU A 1 90 ? 0.655 9.331 -1.111 1.00 98.44 90 GLU A N 1
ATOM 629 C CA . GLU A 1 90 ? 0.706 10.317 -2.206 1.00 98.44 90 GLU A CA 1
ATOM 630 C C . GLU A 1 90 ? 1.159 9.680 -3.536 1.00 98.44 90 GLU A C 1
ATOM 632 O O . GLU A 1 90 ? 0.644 10.012 -4.611 1.00 98.44 90 GLU A O 1
ATOM 637 N N . LEU A 1 91 ? 2.113 8.739 -3.482 1.00 98.19 91 LEU A N 1
ATOM 638 C CA . LEU A 1 91 ? 2.526 7.968 -4.656 1.00 98.19 91 LEU A CA 1
ATOM 639 C C . LEU A 1 91 ? 1.377 7.099 -5.180 1.00 98.19 91 LEU A C 1
ATOM 641 O O . LEU A 1 91 ? 1.157 7.069 -6.391 1.00 98.19 91 LEU A O 1
ATOM 645 N N . ALA A 1 92 ? 0.646 6.423 -4.289 1.00 97.94 92 ALA A N 1
ATOM 646 C CA . ALA A 1 92 ? -0.519 5.618 -4.645 1.00 97.94 92 ALA A CA 1
ATOM 647 C C . ALA A 1 92 ? -1.564 6.467 -5.395 1.00 97.94 92 ALA A C 1
ATOM 649 O O . ALA A 1 92 ? -1.963 6.106 -6.505 1.00 97.94 92 ALA A O 1
ATOM 650 N N . GLU A 1 93 ? -1.904 7.648 -4.868 1.00 97.69 93 GLU A N 1
ATOM 651 C CA . GLU A 1 93 ? -2.839 8.594 -5.499 1.00 97.69 93 GLU A CA 1
ATOM 652 C C . GLU A 1 93 ? -2.363 9.043 -6.880 1.00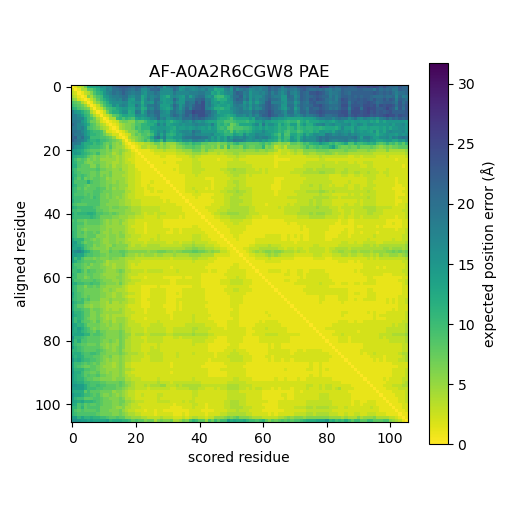 97.69 93 GLU A C 1
ATOM 654 O O . GLU A 1 93 ? -3.105 8.970 -7.861 1.00 97.69 93 GLU A O 1
ATOM 659 N N . THR A 1 94 ? -1.093 9.443 -6.982 1.00 97.25 94 THR A N 1
ATOM 660 C CA . THR A 1 94 ? -0.476 9.905 -8.238 1.00 97.25 94 THR A CA 1
ATOM 661 C C . THR A 1 94 ? -0.507 8.830 -9.331 1.00 97.25 94 THR A C 1
ATOM 663 O O . THR A 1 94 ? -0.456 9.139 -10.524 1.00 97.25 94 THR A O 1
ATOM 666 N N . ARG A 1 95 ? -0.580 7.558 -8.937 1.00 94.81 95 ARG A N 1
ATOM 667 C CA . ARG A 1 95 ? -0.536 6.392 -9.828 1.00 94.81 95 ARG A CA 1
ATOM 668 C C . ARG A 1 95 ? -1.898 5.729 -10.009 1.00 94.81 95 ARG A C 1
ATOM 670 O O . ARG A 1 95 ? -1.989 4.701 -10.674 1.00 94.81 95 ARG A O 1
ATOM 677 N N . GLY A 1 96 ? -2.959 6.339 -9.479 1.00 95.94 96 GLY A N 1
ATOM 678 C CA . GLY A 1 96 ? -4.332 5.862 -9.636 1.00 95.94 96 GLY A CA 1
ATOM 679 C C . GLY A 1 96 ? -4.665 4.624 -8.801 1.00 95.94 96 GLY A C 1
ATOM 680 O O . GLY A 1 96 ? -5.642 3.938 -9.100 1.00 95.94 96 GLY A O 1
ATOM 681 N N . VAL A 1 97 ? -3.878 4.328 -7.765 1.00 96.00 97 VAL A N 1
ATOM 682 C CA . VAL A 1 97 ? -4.231 3.333 -6.748 1.00 96.00 97 VAL A CA 1
ATOM 683 C C . VAL A 1 97 ? -5.194 3.987 -5.756 1.00 96.00 97 VAL A C 1
ATOM 685 O O . VAL A 1 97 ? -4.970 5.112 -5.316 1.00 96.00 97 VAL A O 1
ATOM 688 N N . ALA A 1 98 ? -6.287 3.297 -5.424 1.00 96.56 98 ALA A N 1
ATOM 689 C CA . ALA A 1 98 ? -7.305 3.832 -4.525 1.00 96.56 98 ALA A CA 1
ATOM 690 C C . ALA A 1 98 ? -6.742 4.069 -3.114 1.00 96.56 98 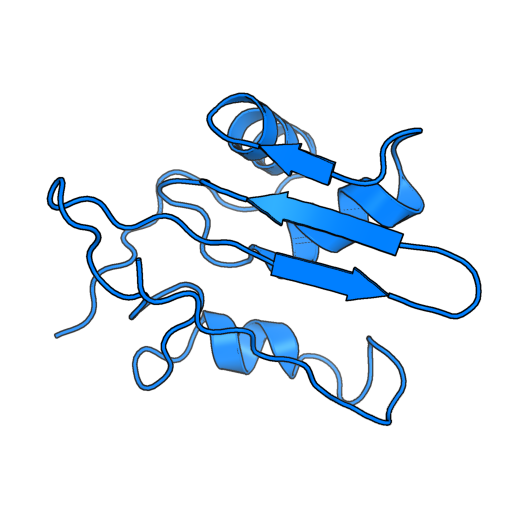ALA A C 1
ATOM 692 O O . ALA A 1 98 ? -6.124 3.177 -2.528 1.00 96.56 98 ALA A O 1
ATOM 693 N N . THR A 1 99 ? -6.997 5.260 -2.572 1.00 97.94 99 THR A N 1
ATOM 694 C CA . THR A 1 99 ? -6.633 5.667 -1.208 1.00 97.94 99 THR A CA 1
ATOM 695 C C . THR A 1 99 ? -7.881 6.017 -0.398 1.00 97.94 99 THR A C 1
ATOM 697 O O . THR A 1 99 ? -9.003 5.991 -0.918 1.00 97.94 99 THR A O 1
ATOM 700 N N . GLY A 1 100 ? -7.713 6.278 0.902 1.00 97.00 100 GLY A N 1
ATOM 701 C CA . GLY A 1 100 ? -8.823 6.594 1.808 1.00 97.00 100 GLY A CA 1
ATOM 702 C C . GLY A 1 100 ? -9.834 5.455 1.977 1.00 97.00 100 GLY A C 1
ATOM 703 O O . GLY A 1 100 ? -10.987 5.713 2.313 1.00 97.00 100 GLY A O 1
ATOM 704 N N . GLN A 1 101 ? -9.423 4.215 1.701 1.00 96.94 101 GLN A N 1
ATOM 705 C CA . GLN A 1 101 ? -10.267 3.034 1.852 1.00 96.94 101 GLN A CA 1
ATOM 706 C C . GLN A 1 101 ? -10.446 2.673 3.329 1.00 96.94 101 GLN A C 1
ATOM 708 O O . GLN A 1 101 ? -9.554 2.900 4.151 1.00 96.94 101 GLN A O 1
ATOM 713 N N . ASP A 1 102 ? -11.591 2.072 3.646 1.00 96.31 102 ASP A N 1
ATOM 714 C CA . ASP A 1 102 ? -11.797 1.411 4.928 1.00 96.31 102 ASP A CA 1
ATOM 715 C C . ASP A 1 102 ? -11.143 0.025 4.885 1.00 96.31 102 ASP A C 1
ATOM 717 O O . ASP A 1 102 ? -11.482 -0.799 4.039 1.00 96.31 102 ASP A O 1
ATOM 721 N N . LEU A 1 103 ? -10.166 -0.204 5.762 1.00 96.00 103 LEU A N 1
ATOM 722 C CA . LEU A 1 103 ? -9.407 -1.456 5.821 1.00 96.00 103 LEU A CA 1
ATOM 723 C C . LEU A 1 103 ? -9.908 -2.398 6.923 1.00 96.00 103 LEU A C 1
ATOM 725 O O . LEU A 1 103 ? -9.335 -3.474 7.113 1.00 96.00 103 LEU A O 1
ATOM 729 N N . TRP A 1 104 ? -10.939 -2.001 7.669 1.00 95.88 104 TRP A N 1
ATOM 730 C CA . TRP A 1 104 ? -11.534 -2.838 8.699 1.00 95.88 104 TRP A CA 1
ATOM 731 C C . TRP A 1 104 ? -12.292 -4.021 8.090 1.00 95.88 104 TRP A C 1
ATOM 733 O O . TRP A 1 104 ? -12.896 -3.929 7.023 1.00 95.88 104 TRP A O 1
ATOM 743 N N . SER A 1 105 ? -12.269 -5.140 8.805 1.00 91.62 105 SER A N 1
ATOM 744 C CA . SER A 1 105 ? -13.141 -6.289 8.575 1.00 91.62 105 SER A CA 1
ATOM 745 C C . SER A 1 105 ? -13.988 -6.543 9.820 1.00 91.62 105 SER A C 1
ATOM 747 O O . SER A 1 105 ? -13.588 -6.149 10.919 1.00 91.62 105 SER A O 1
ATOM 749 N N . ASP A 1 106 ? -15.125 -7.215 9.637 1.00 86.19 106 ASP A N 1
ATOM 750 C CA . ASP A 1 106 ? -16.019 -7.645 10.724 1.00 86.19 106 ASP A CA 1
ATOM 751 C C . ASP A 1 106 ? -15.364 -8.632 11.713 1.00 86.19 106 ASP A C 1
ATOM 753 O O . ASP A 1 106 ? -14.459 -9.401 11.300 1.00 86.19 106 ASP A O 1
#

Mean predicted aligned error: 5.32 Å

Foldseek 3Di:
DDDDAPDPPDDPPPPPPPVLLVQLVDLVHCAQAVNDQDPVRFGKHKYWDDDPQWIFIETRAGFFSNRNVLRVCRTPPHPDRYDYDPVSQVSCVVVVGDGPHDRYDD

pLDDT: mean 86.58, std 17.7, range [28.23, 98.56]

Solvent-accessible surface area (backbone atoms only — not comparable to full-atom values): 5997 Å² total; per-residue (Å²): 136,86,83,71,80,88,73,80,84,86,62,60,95,66,60,62,80,62,54,68,57,53,45,18,68,34,51,92,32,65,31,24,19,23,33,66,70,42,99,86,74,48,52,55,28,64,26,68,44,77,57,99,90,40,44,10,21,24,27,60,18,59,24,31,40,65,29,54,59,43,1,44,45,27,31,75,75,46,101,45,50,67,43,50,30,73,64,31,41,53,49,24,53,79,69,72,42,69,64,80,44,84,37,76,55,136

Secondary structure (DSSP, 8-state):
--------TTS-TTSSTTHHHHHHH-TTSSSSTTPPPPTTS--EEEEEEE-SS-EEEEEEEET-S-HHHHHHHHHHHSS-SEEETHHHHHHHHHTT---S------